Protein AF-R7ZIK7-F1 (afdb_monomer)

pLDDT: mean 73.53, std 13.96, range [34.69, 92.56]

Foldseek 3Di:
DDPDDPVNVLVVVVVVPDDPVVSVVSVVCVVCVVVLVVVLVVLVVVCVVVVVDDPVCVVCVPVVCVSSVVVSVVVVVVVVVVVVVVCVVVVVVPPDDDDDPDPPDDDVVVVVVVVVVVVVVVVVVVVVVD

Solvent-accessible surface area (backbone atoms only — not comparable to full-atom values): 7783 Å² total; per-residue (Å²): 143,79,91,69,55,70,70,56,52,53,54,50,50,56,72,67,73,53,63,67,69,57,53,52,53,49,53,48,48,65,64,46,50,62,54,52,54,48,51,52,50,50,53,52,50,54,39,45,75,69,64,62,59,61,69,67,32,70,75,36,53,69,61,45,46,49,70,52,48,55,58,51,51,52,51,53,52,50,54,51,48,52,50,49,53,54,37,51,73,73,41,68,80,52,98,60,89,80,80,76,87,75,78,82,74,82,52,76,64,59,57,53,52,52,52,52,53,52,52,54,52,51,52,52,52,53,66,72,75,107

Mean predicted aligned error: 13.09 Å

Nearest PDB structures (foldseek):
  6fnp-assembly2_H  TM=8.031E-01  e=1.354E-01  Lactobacillus delbrueckii

InterPro domains:
  IPR003339 ABC/ECF transporter, transmembrane component [PF02361] (2-91)
  IPR003339 ABC/ECF transporter, transmembrane component [cd16914] (1-125)
  IPR051611 Energy-coupling factor transporter component [PTHR34857] (1-123)

Secondary structure (DSSP, 8-state):
--SS-HHHHHHHHHHTT--HHHHHHHHHHHHHHHHHHHHHHHHHHHHHHTT-SSHHHHH-HHHHHHHHHHHHHHHHHHHHHHHHHHHHHTTTT-SS-PPPS------HHHHHHHHHHHHHHHHHHHHHH-

Structure (mmCIF, N/CA/C/O backbone):
data_AF-R7ZIK7-F1
#
_entry.id   AF-R7ZIK7-F1
#
loop_
_atom_site.group_PDB
_atom_site.id
_atom_site.type_symbol
_atom_site.label_atom_id
_atom_site.label_alt_id
_atom_site.label_comp_id
_atom_site.label_asym_id
_atom_site.label_entity_id
_atom_site.label_seq_id
_atom_site.pdbx_PDB_ins_code
_atom_site.Cartn_x
_atom_site.Cartn_y
_atom_site.Cartn_z
_atom_site.occupancy
_atom_site.B_iso_or_equiv
_atom_site.auth_seq_id
_atom_site.auth_comp_id
_atom_site.auth_asym_id
_atom_site.auth_atom_id
_atom_site.pdbx_PDB_model_num
ATOM 1 N N . MET A 1 1 ? 15.847 -0.074 3.886 1.00 34.69 1 MET A N 1
ATOM 2 C CA . MET A 1 1 ? 15.512 -1.360 3.231 1.00 34.69 1 MET A CA 1
ATOM 3 C C . MET A 1 1 ? 14.753 -1.053 1.952 1.00 34.69 1 MET A C 1
ATOM 5 O O . MET A 1 1 ? 13.532 -1.021 1.943 1.00 34.69 1 MET A O 1
ATOM 9 N N . SER A 1 2 ? 15.488 -0.640 0.923 1.00 44.94 2 SER A N 1
ATOM 10 C CA . SER A 1 2 ? 14.969 0.324 -0.057 1.00 44.94 2 SER A CA 1
ATOM 11 C C . SER A 1 2 ? 15.760 0.305 -1.369 1.00 44.94 2 SER A C 1
ATOM 13 O O . SER A 1 2 ? 15.976 1.344 -1.980 1.00 44.94 2 SER A O 1
ATOM 15 N N . THR A 1 3 ? 16.239 -0.858 -1.811 1.00 47.53 3 THR A N 1
ATOM 16 C CA . THR A 1 3 ? 17.018 -0.948 -3.060 1.00 47.53 3 THR A CA 1
ATOM 17 C C . THR A 1 3 ? 16.151 -1.155 -4.305 1.00 47.53 3 THR A C 1
ATOM 19 O O . THR A 1 3 ? 16.555 -0.763 -5.398 1.00 47.53 3 THR A O 1
ATOM 22 N N . THR A 1 4 ? 14.914 -1.638 -4.166 1.00 55.88 4 THR A N 1
ATOM 23 C CA . THR A 1 4 ? 13.980 -1.822 -5.290 1.00 55.88 4 THR A CA 1
ATOM 24 C C . THR A 1 4 ? 12.587 -1.321 -4.934 1.00 55.88 4 THR A C 1
ATOM 26 O O . THR A 1 4 ? 11.919 -1.877 -4.067 1.00 55.88 4 THR A O 1
ATOM 29 N N . SER A 1 5 ? 12.139 -0.255 -5.606 1.00 66.38 5 SER A N 1
ATOM 30 C CA . SER A 1 5 ? 10.755 0.206 -5.505 1.00 66.38 5 SER A CA 1
ATOM 31 C C . SER A 1 5 ? 9.809 -0.856 -6.066 1.00 66.38 5 SER A C 1
ATOM 33 O O . SER A 1 5 ? 10.133 -1.543 -7.035 1.00 66.38 5 SER A O 1
ATOM 35 N N . ILE A 1 6 ? 8.618 -0.969 -5.479 1.00 63.91 6 ILE A N 1
ATOM 36 C CA . ILE A 1 6 ? 7.585 -1.929 -5.899 1.00 63.91 6 ILE A CA 1
ATOM 37 C C . ILE A 1 6 ? 7.263 -1.752 -7.395 1.00 63.91 6 ILE A C 1
ATOM 39 O O . ILE A 1 6 ? 7.120 -2.725 -8.129 1.00 63.91 6 ILE A O 1
ATOM 43 N N . SER A 1 7 ? 7.301 -0.513 -7.889 1.00 61.47 7 SER A N 1
ATOM 44 C CA . SER A 1 7 ? 7.166 -0.189 -9.312 1.00 61.47 7 SER A CA 1
ATOM 45 C C . SER A 1 7 ? 8.281 -0.777 -10.192 1.00 61.47 7 SER A C 1
ATOM 47 O O . SER A 1 7 ? 7.994 -1.209 -11.302 1.00 61.47 7 SER A O 1
ATOM 49 N N . LYS A 1 8 ? 9.538 -0.835 -9.717 1.00 64.25 8 LYS A N 1
ATOM 50 C CA . LYS A 1 8 ? 10.654 -1.476 -10.445 1.00 64.25 8 LYS A CA 1
ATOM 51 C C . LYS A 1 8 ? 10.520 -3.001 -10.471 1.00 64.25 8 LYS A C 1
ATOM 53 O O . LYS A 1 8 ? 10.840 -3.601 -11.490 1.00 64.25 8 LYS A O 1
ATOM 58 N N . LEU A 1 9 ? 10.018 -3.615 -9.394 1.00 66.38 9 LEU A N 1
ATOM 59 C CA . LEU A 1 9 ? 9.720 -5.054 -9.345 1.00 66.38 9 LEU A CA 1
ATOM 60 C C . LEU A 1 9 ? 8.644 -5.424 -10.377 1.00 66.38 9 LEU A C 1
ATOM 62 O O . LEU A 1 9 ? 8.852 -6.324 -11.185 1.00 66.38 9 LEU A O 1
ATOM 66 N N . ILE A 1 10 ? 7.526 -4.691 -10.391 1.00 65.19 10 ILE A N 1
ATOM 67 C CA . ILE A 1 10 ? 6.426 -4.907 -11.345 1.00 65.19 10 ILE A CA 1
ATOM 68 C C . ILE A 1 10 ? 6.931 -4.761 -12.787 1.00 65.19 10 ILE A C 1
ATOM 70 O O . ILE A 1 10 ? 6.626 -5.592 -13.639 1.00 65.19 10 ILE A O 1
ATOM 74 N N . ALA A 1 11 ? 7.758 -3.748 -13.047 1.00 62.72 11 ALA A N 1
ATOM 75 C CA . ALA A 1 11 ? 8.303 -3.489 -14.374 1.00 62.72 11 ALA A CA 1
ATOM 76 C C . ALA A 1 11 ? 9.367 -4.528 -14.809 1.00 62.72 11 ALA A C 1
ATOM 78 O O . ALA A 1 11 ? 9.522 -4.803 -15.999 1.00 62.72 11 ALA A O 1
ATOM 79 N N . ALA A 1 12 ? 10.073 -5.158 -13.863 1.00 63.31 12 ALA A N 1
ATOM 80 C CA . ALA A 1 12 ? 10.957 -6.295 -14.134 1.00 63.31 12 ALA A CA 1
ATOM 81 C C . ALA A 1 12 ? 10.167 -7.586 -14.423 1.00 63.31 12 ALA A C 1
ATOM 83 O O . ALA A 1 12 ? 10.490 -8.301 -15.372 1.00 63.31 12 ALA A O 1
ATOM 84 N N . MET A 1 13 ? 9.095 -7.850 -13.665 1.00 61.28 13 MET A N 1
ATOM 85 C CA . MET A 1 13 ? 8.175 -8.970 -13.924 1.00 61.28 13 MET A CA 1
ATOM 86 C C . MET A 1 13 ? 7.498 -8.849 -15.295 1.00 61.28 13 MET A C 1
ATOM 88 O O . MET A 1 13 ? 7.247 -9.852 -15.9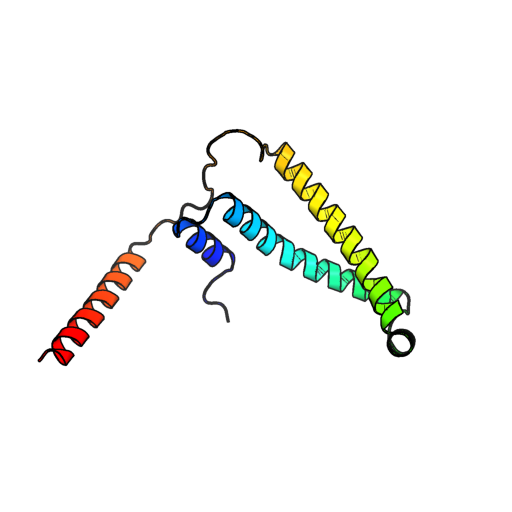59 1.00 61.28 13 MET A O 1
ATOM 92 N N . GLU A 1 14 ? 7.269 -7.621 -15.758 1.00 60.62 14 GLU A N 1
ATOM 93 C CA . GLU A 1 14 ? 6.737 -7.341 -17.089 1.00 60.62 14 GLU A CA 1
ATOM 94 C C . GLU A 1 14 ? 7.702 -7.699 -18.231 1.00 60.62 14 GLU A C 1
ATOM 96 O O . GLU A 1 14 ? 7.265 -8.170 -19.281 1.00 60.62 14 GLU A O 1
ATOM 101 N N . LYS A 1 15 ? 9.019 -7.560 -18.020 1.00 56.94 15 LYS A N 1
ATOM 102 C CA . LYS A 1 15 ? 10.043 -8.030 -18.976 1.00 56.94 15 LYS A CA 1
ATOM 103 C C . LYS A 1 15 ? 10.183 -9.555 -19.010 1.00 56.94 15 LYS A C 1
ATOM 105 O O . LYS A 1 15 ? 10.640 -10.095 -20.014 1.00 56.94 15 LYS A O 1
ATOM 110 N N . LEU A 1 16 ? 9.768 -10.245 -17.949 1.00 60.03 16 LEU A N 1
ATOM 111 C CA . LEU A 1 16 ? 9.904 -11.695 -17.768 1.00 60.03 16 LEU A CA 1
ATOM 112 C C . LEU A 1 16 ? 8.838 -12.531 -18.511 1.00 60.03 16 LEU A C 1
ATOM 114 O O . LEU A 1 16 ? 8.680 -13.710 -18.220 1.00 60.03 16 LEU A O 1
ATOM 118 N N . HIS A 1 17 ? 8.125 -11.957 -19.490 1.00 56.72 17 HIS A N 1
ATOM 119 C CA . HIS A 1 17 ? 7.099 -12.652 -20.290 1.00 56.72 17 HIS A CA 1
ATOM 120 C C . HIS A 1 17 ? 5.936 -13.258 -19.472 1.00 56.72 17 HIS A C 1
ATOM 122 O O . HIS A 1 17 ? 5.268 -14.190 -19.919 1.00 56.72 17 HIS A O 1
ATOM 128 N N . PHE A 1 18 ? 5.621 -12.701 -18.298 1.00 56.72 18 PHE A N 1
ATOM 129 C CA . PHE A 1 18 ? 4.378 -13.041 -17.600 1.00 56.72 18 PHE A CA 1
ATOM 130 C C . PHE A 1 18 ? 3.145 -12.571 -18.402 1.00 56.72 18 PHE A C 1
ATOM 132 O O . PHE A 1 18 ? 3.209 -11.556 -19.106 1.00 56.72 18 PHE A O 1
ATOM 139 N N . PRO A 1 19 ? 1.996 -13.274 -18.316 1.00 62.94 19 PRO A N 1
ATOM 140 C CA . PRO A 1 19 ? 0.787 -12.878 -19.026 1.00 62.94 19 PRO A CA 1
ATOM 141 C C . PRO A 1 19 ? 0.357 -11.475 -18.585 1.00 62.94 19 PRO A C 1
ATOM 143 O O . PRO A 1 19 ? 0.167 -11.199 -17.399 1.00 62.94 19 PRO A O 1
ATOM 146 N N . LYS A 1 20 ? 0.182 -10.583 -19.565 1.00 61.44 20 LYS A N 1
ATOM 147 C CA . LYS A 1 20 ? -0.041 -9.137 -19.372 1.00 61.44 20 LYS A CA 1
ATOM 148 C C . LYS A 1 20 ? -1.189 -8.807 -18.406 1.00 61.44 20 LYS A C 1
ATOM 150 O O . LYS A 1 20 ? -1.113 -7.819 -17.684 1.00 61.44 20 LYS A O 1
ATOM 155 N N . GLY A 1 21 ? -2.225 -9.649 -18.348 1.00 65.19 21 GLY A N 1
ATOM 156 C CA . GLY A 1 21 ? -3.347 -9.487 -17.416 1.00 65.19 21 GLY A CA 1
ATOM 157 C C . GLY A 1 21 ? -2.944 -9.582 -15.939 1.00 65.19 21 GLY A C 1
ATOM 158 O O . GLY A 1 21 ? -3.423 -8.793 -15.125 1.00 65.19 21 GLY A O 1
ATOM 159 N N . LEU A 1 22 ? -2.011 -10.478 -15.595 1.00 67.12 22 LEU A N 1
ATOM 160 C CA . LEU A 1 22 ? -1.524 -10.617 -14.219 1.00 67.12 22 LEU A CA 1
ATOM 161 C C . LEU A 1 22 ? -0.695 -9.407 -13.791 1.00 67.12 22 LEU A C 1
ATOM 163 O O . LEU A 1 22 ? -0.854 -8.933 -12.673 1.00 67.12 22 LEU A O 1
ATOM 167 N N . ILE A 1 23 ? 0.140 -8.870 -14.681 1.00 67.50 23 ILE A N 1
ATOM 168 C CA . ILE A 1 23 ? 0.995 -7.711 -14.384 1.00 67.50 23 ILE A CA 1
ATOM 169 C C . ILE A 1 23 ? 0.149 -6.468 -14.087 1.00 67.50 23 ILE A C 1
ATOM 171 O O . ILE A 1 23 ? 0.421 -5.758 -13.119 1.00 67.50 23 ILE A O 1
ATOM 175 N N . ILE A 1 24 ? -0.912 -6.231 -14.867 1.00 71.56 24 ILE A N 1
ATOM 176 C CA . ILE A 1 24 ? -1.836 -5.108 -14.645 1.00 71.56 24 ILE A CA 1
ATOM 177 C C . ILE A 1 24 ? -2.550 -5.270 -13.300 1.00 71.56 24 ILE A C 1
ATOM 179 O O . ILE A 1 24 ? -2.559 -4.339 -12.495 1.00 71.56 24 ILE A O 1
ATOM 183 N N . SER A 1 25 ? -3.095 -6.459 -13.028 1.00 75.75 25 SER A N 1
ATOM 184 C CA . SER A 1 25 ? -3.778 -6.740 -11.761 1.00 75.75 25 SER A CA 1
ATOM 185 C C . SER A 1 25 ? -2.842 -6.586 -10.562 1.00 75.75 25 SER A C 1
ATOM 187 O O . SER A 1 25 ? -3.234 -6.037 -9.536 1.00 75.75 25 SER A O 1
ATOM 189 N N . LEU A 1 26 ? -1.592 -7.031 -10.696 1.00 75.75 26 LEU A N 1
ATOM 190 C CA . LEU A 1 26 ? -0.574 -6.936 -9.658 1.00 75.75 26 LEU A CA 1
ATOM 191 C C . LEU A 1 26 ? -0.128 -5.480 -9.433 1.00 75.75 26 LEU A C 1
ATOM 193 O O . LEU A 1 26 ? 0.011 -5.047 -8.292 1.00 75.75 26 LEU A O 1
ATOM 197 N N . SER A 1 27 ? 0.034 -4.699 -10.505 1.00 75.12 27 SER A N 1
ATOM 198 C CA . SER A 1 27 ? 0.359 -3.267 -10.443 1.00 75.12 27 SER A CA 1
ATOM 199 C C . SER A 1 27 ? -0.707 -2.466 -9.700 1.00 75.12 27 SER A C 1
ATOM 201 O O . SER A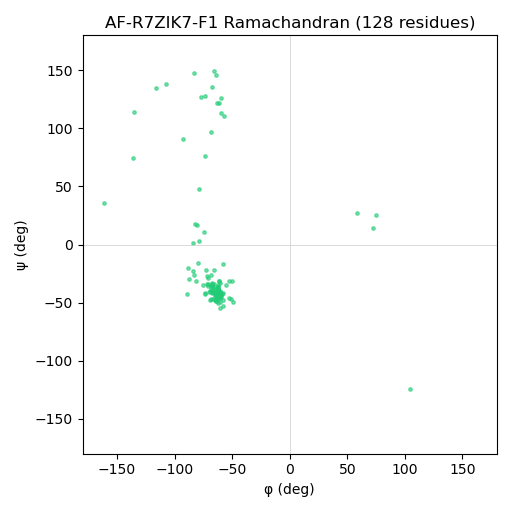 1 27 ? -0.411 -1.672 -8.804 1.00 75.12 27 SER A O 1
ATOM 203 N N . VAL A 1 28 ? -1.963 -2.736 -10.042 1.00 74.69 28 VAL A N 1
ATOM 204 C CA . VAL A 1 28 ? -3.138 -2.192 -9.373 1.00 74.69 28 VAL A CA 1
ATOM 205 C C . VAL A 1 28 ? -3.142 -2.629 -7.905 1.00 74.69 28 VAL A C 1
ATOM 207 O O . VAL A 1 28 ? -3.111 -1.768 -7.032 1.00 74.69 28 VAL A O 1
ATOM 210 N N . MET A 1 29 ? -3.063 -3.930 -7.610 1.00 82.00 29 MET A N 1
ATOM 211 C CA . MET A 1 29 ? -2.999 -4.460 -6.238 1.00 82.00 29 MET A CA 1
ATOM 212 C C . MET A 1 29 ? -1.941 -3.757 -5.388 1.00 82.00 29 MET A C 1
ATOM 214 O O . MET A 1 29 ? -2.258 -3.271 -4.310 1.00 82.00 29 MET A O 1
ATOM 218 N N . PHE A 1 30 ? -0.712 -3.613 -5.879 1.00 76.81 30 PHE A N 1
ATOM 219 C CA . PHE A 1 30 ? 0.356 -2.956 -5.126 1.00 76.81 30 PHE A CA 1
ATOM 220 C C . PHE A 1 30 ? 0.155 -1.453 -4.924 1.00 76.81 30 PHE A C 1
ATOM 222 O O . PHE A 1 30 ? 0.671 -0.904 -3.952 1.00 76.81 30 PHE A O 1
ATOM 229 N N . ARG A 1 31 ? -0.587 -0.777 -5.806 1.00 76.56 31 ARG A N 1
ATOM 230 C CA . ARG A 1 31 ? -0.956 0.633 -5.631 1.00 76.56 31 ARG A CA 1
ATOM 231 C C . ARG A 1 31 ? -2.159 0.812 -4.701 1.00 76.56 31 ARG A C 1
ATOM 233 O O . ARG A 1 31 ? -2.217 1.821 -4.009 1.00 76.56 31 ARG A O 1
ATOM 240 N N . PHE A 1 32 ? -3.085 -0.146 -4.666 1.00 77.25 32 PHE A N 1
ATOM 241 C CA . PHE A 1 32 ? -4.283 -0.113 -3.815 1.00 77.25 32 PHE A CA 1
ATOM 242 C C . PHE A 1 32 ? -4.053 -0.685 -2.413 1.00 77.25 32 PHE A C 1
ATOM 244 O O . PHE A 1 32 ? -4.667 -0.220 -1.459 1.00 77.25 32 PHE A O 1
ATOM 251 N N . PHE A 1 33 ? -3.140 -1.643 -2.256 1.00 82.56 33 PHE A N 1
ATOM 252 C CA . PHE A 1 33 ? -2.743 -2.205 -0.965 1.00 82.56 33 PHE A CA 1
ATOM 253 C C .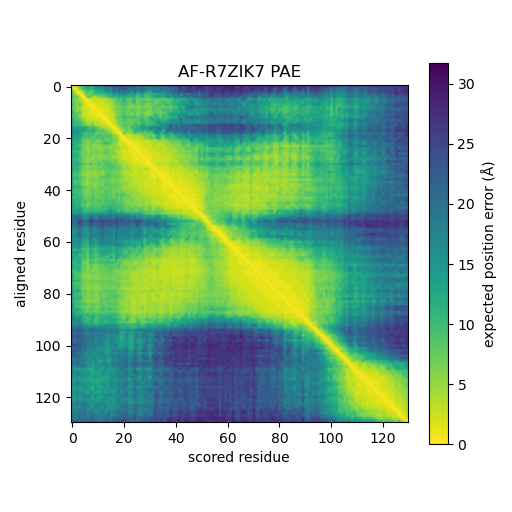 PHE A 1 33 ? -2.321 -1.149 0.072 1.00 82.56 33 PHE A C 1
ATOM 255 O O . PHE A 1 33 ? -2.807 -1.226 1.201 1.00 82.56 33 PHE A O 1
ATOM 262 N N . PRO A 1 34 ? -1.485 -0.136 -0.256 1.00 82.19 34 PRO A N 1
ATOM 263 C CA . PRO A 1 34 ? -1.184 0.925 0.699 1.00 82.19 34 PRO A CA 1
ATOM 264 C C . PRO A 1 34 ? -2.438 1.721 1.071 1.00 82.19 34 PRO A C 1
ATOM 266 O O . PRO A 1 34 ? -2.605 2.075 2.226 1.00 82.19 34 PRO A O 1
ATOM 269 N N . THR A 1 35 ? -3.366 1.961 0.146 1.00 85.56 35 THR A N 1
ATOM 270 C CA . THR A 1 35 ? -4.632 2.640 0.466 1.00 85.56 35 THR A CA 1
ATOM 271 C C . THR A 1 35 ? -5.521 1.796 1.387 1.00 85.56 35 THR A C 1
ATOM 273 O O . THR A 1 35 ? -6.082 2.327 2.341 1.00 85.56 35 THR A O 1
ATOM 276 N N . LEU A 1 36 ? -5.594 0.480 1.164 1.00 84.06 36 LEU A N 1
ATOM 277 C CA . LEU A 1 36 ? -6.334 -0.461 2.014 1.00 84.06 36 LEU A CA 1
ATOM 278 C C . LEU A 1 36 ? -5.788 -0.525 3.446 1.00 84.06 36 LEU A C 1
ATOM 280 O O . LEU A 1 36 ? -6.562 -0.646 4.395 1.00 84.06 36 LEU A O 1
ATOM 284 N N . SER A 1 37 ? -4.468 -0.432 3.630 1.00 85.12 37 SER A N 1
ATOM 285 C CA . SER A 1 37 ? -3.887 -0.404 4.975 1.00 85.12 37 SER A CA 1
ATOM 286 C C . SER A 1 37 ? -4.234 0.889 5.722 1.00 85.12 37 SER A C 1
ATOM 288 O O . SER A 1 37 ? -4.505 0.838 6.924 1.00 85.12 37 SER A O 1
ATOM 290 N N . TYR A 1 38 ? -4.314 2.026 5.023 1.00 87.44 38 TYR A N 1
ATOM 291 C CA . TYR A 1 38 ? -4.814 3.274 5.604 1.00 87.44 38 TYR A CA 1
ATOM 292 C C . TYR A 1 38 ? -6.303 3.186 5.962 1.00 87.44 38 TYR A C 1
ATOM 294 O O . TYR A 1 38 ? -6.661 3.521 7.087 1.00 87.44 38 TYR A O 1
ATOM 302 N N . GLU A 1 39 ? -7.155 2.670 5.071 1.00 85.19 39 GLU A N 1
ATOM 303 C CA . GLU A 1 39 ? -8.578 2.375 5.347 1.00 85.19 39 GLU A CA 1
ATOM 304 C C . GLU A 1 39 ? -8.744 1.536 6.621 1.00 85.19 39 GLU A C 1
ATOM 306 O O . GLU A 1 39 ? -9.512 1.884 7.519 1.00 85.19 39 GLU A O 1
ATOM 311 N N . TYR A 1 40 ? -7.950 0.474 6.760 1.00 86.12 40 TYR A N 1
ATOM 312 C CA . TYR A 1 40 ? -7.958 -0.371 7.950 1.00 86.12 40 TYR A CA 1
ATOM 313 C C . TYR A 1 40 ? -7.600 0.397 9.233 1.00 86.12 40 TYR A C 1
ATOM 315 O O . TYR A 1 40 ? -8.217 0.186 10.282 1.00 86.12 40 TYR A O 1
ATOM 323 N N . LEU A 1 41 ? -6.619 1.302 9.171 1.00 87.62 41 LEU A N 1
ATOM 324 C CA . LEU A 1 41 ? -6.260 2.163 10.300 1.00 87.62 41 LEU A CA 1
ATOM 325 C C . LEU A 1 41 ? -7.372 3.165 10.627 1.00 87.62 41 LEU A C 1
ATOM 327 O O . LEU A 1 41 ? -7.681 3.348 11.804 1.00 87.62 41 LEU A O 1
ATOM 331 N N . TYR A 1 42 ? -8.013 3.762 9.622 1.00 87.00 42 TYR A N 1
ATOM 332 C CA . TYR A 1 42 ? -9.134 4.682 9.825 1.00 87.00 42 TYR A CA 1
ATOM 333 C C . TYR A 1 42 ? -10.342 3.988 10.451 1.00 87.00 42 TYR A C 1
ATOM 335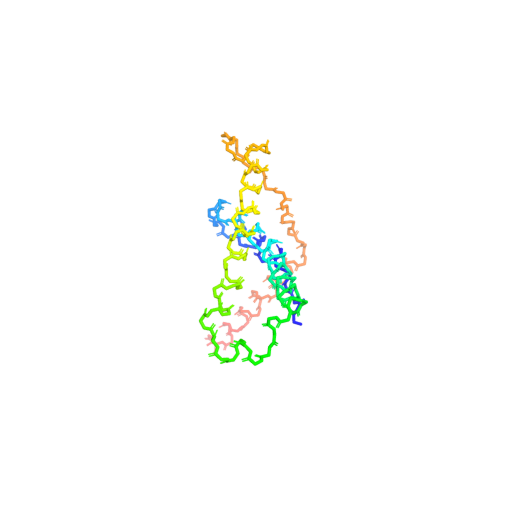 O O . TYR A 1 42 ? -10.920 4.516 11.400 1.00 87.00 42 TYR A O 1
ATOM 343 N N . ILE A 1 43 ? -10.682 2.778 10.001 1.00 86.19 43 ILE A N 1
ATOM 344 C CA . ILE A 1 43 ? -11.755 1.971 10.600 1.00 86.19 43 ILE A CA 1
ATOM 345 C C . ILE A 1 43 ? -11.425 1.656 12.065 1.00 86.19 43 ILE A C 1
ATOM 347 O O . ILE A 1 43 ? -12.284 1.783 12.939 1.00 86.19 43 ILE A O 1
ATOM 351 N N . GLN A 1 44 ? -10.172 1.306 12.371 1.00 82.31 44 GLN A N 1
ATOM 352 C CA . GLN A 1 44 ? -9.745 1.089 13.755 1.00 82.31 44 GLN A CA 1
ATOM 353 C C . GLN A 1 44 ? -9.847 2.348 14.618 1.00 82.31 44 GLN A C 1
ATOM 355 O O . GLN A 1 44 ? -10.350 2.274 15.739 1.00 82.31 44 GLN A O 1
ATOM 360 N N . GLN A 1 45 ? -9.423 3.500 14.102 1.00 84.69 45 GLN A N 1
ATOM 361 C CA . GLN A 1 45 ? -9.552 4.776 14.805 1.00 84.69 45 GLN A CA 1
ATOM 362 C C . GLN A 1 45 ? -11.026 5.151 15.017 1.00 84.69 45 GLN A C 1
ATOM 364 O O . GLN A 1 45 ? -11.402 5.545 16.116 1.00 84.69 45 GLN A O 1
ATOM 369 N N . ALA A 1 46 ? -11.890 4.955 14.019 1.00 85.62 46 ALA A N 1
ATOM 370 C CA . ALA A 1 46 ? -13.326 5.204 14.134 1.00 85.62 46 ALA A CA 1
ATOM 371 C C . ALA A 1 46 ? -13.996 4.304 15.190 1.00 85.62 46 ALA A C 1
ATOM 373 O O . ALA A 1 46 ? -14.862 4.760 15.940 1.00 85.62 46 ALA A O 1
ATOM 374 N N . MET A 1 47 ? -13.577 3.039 15.300 1.00 80.31 47 MET A N 1
ATOM 375 C CA . MET A 1 47 ? -14.023 2.154 16.381 1.00 80.31 47 MET A CA 1
ATOM 376 C C . MET A 1 47 ? -13.516 2.616 17.754 1.00 80.31 47 MET A C 1
ATOM 378 O O . MET A 1 47 ? -14.267 2.546 18.727 1.00 80.31 47 MET A O 1
ATOM 382 N N . ALA A 1 48 ? -12.290 3.143 17.833 1.00 80.62 48 ALA A N 1
ATOM 383 C CA . ALA A 1 48 ? -11.761 3.745 19.057 1.00 80.62 48 ALA A CA 1
ATOM 384 C C . ALA A 1 48 ? -12.576 4.973 19.497 1.00 80.62 48 ALA A C 1
ATOM 386 O O . ALA A 1 48 ? -12.943 5.073 20.666 1.00 80.62 48 ALA A O 1
ATOM 387 N N . PHE A 1 49 ? -12.964 5.850 18.562 1.00 80.75 49 PHE A N 1
ATOM 388 C CA . PHE A 1 49 ? -13.855 6.988 18.840 1.00 80.75 49 PHE A CA 1
ATOM 389 C C . PHE A 1 49 ? -15.239 6.565 19.348 1.00 80.75 49 PHE A C 1
ATOM 391 O O . PHE A 1 49 ? -15.843 7.268 20.153 1.00 80.75 49 PHE A O 1
ATOM 398 N N . ARG A 1 50 ? -15.739 5.402 18.917 1.00 76.38 50 ARG A N 1
ATOM 399 C CA . ARG A 1 50 ? -17.006 4.822 19.393 1.00 76.38 50 ARG A CA 1
ATOM 400 C C . ARG A 1 50 ? -16.897 4.136 20.763 1.00 76.38 50 ARG A C 1
ATOM 402 O O . ARG A 1 50 ? -17.874 3.547 21.215 1.00 76.38 50 ARG A O 1
ATOM 409 N N . GLY A 1 51 ? -15.733 4.179 21.417 1.00 69.62 51 GLY A N 1
ATOM 410 C CA . GLY A 1 51 ? -15.513 3.547 22.722 1.00 69.62 51 GLY A CA 1
ATOM 411 C C . GLY A 1 51 ? -15.431 2.017 22.668 1.00 69.62 51 GLY A C 1
ATOM 412 O O . GLY A 1 51 ? -15.498 1.360 23.704 1.00 69.62 51 GLY A O 1
ATOM 413 N N . LEU A 1 52 ? -15.265 1.427 21.477 1.00 66.44 52 LEU A N 1
ATOM 414 C CA . LEU A 1 52 ? -15.153 -0.028 21.270 1.00 66.44 52 LEU A CA 1
ATOM 415 C C . LEU A 1 52 ? -13.725 -0.558 21.517 1.00 66.44 52 LEU A C 1
ATOM 417 O O . LEU A 1 52 ? -13.376 -1.656 21.086 1.00 66.44 52 LEU A O 1
ATOM 421 N N . THR A 1 53 ? -12.881 0.211 22.203 1.00 63.00 53 THR A N 1
ATOM 422 C CA . THR A 1 53 ? -11.484 -0.131 22.499 1.00 63.00 53 THR A CA 1
ATOM 423 C C . THR A 1 53 ? -11.277 -0.492 23.965 1.00 63.00 53 THR A C 1
ATOM 425 O O . THR A 1 53 ? -11.779 0.186 24.857 1.00 63.00 53 THR A O 1
ATOM 428 N N . GLY A 1 54 ? -10.484 -1.540 24.217 1.00 68.69 54 GLY A N 1
ATOM 429 C CA . GLY A 1 54 ? -10.085 -1.969 25.560 1.00 68.69 54 GLY A CA 1
ATOM 430 C C . GLY A 1 54 ? -10.827 -3.217 26.045 1.00 68.69 54 GLY A C 1
ATOM 431 O O . GLY A 1 54 ? -10.794 -4.260 25.392 1.00 68.69 54 GLY A O 1
ATOM 432 N N . PHE A 1 55 ? -11.478 -3.117 27.208 1.00 58.66 55 PHE A N 1
ATOM 433 C CA . PHE A 1 55 ? -12.053 -4.249 27.952 1.00 58.66 55 PHE A CA 1
ATOM 434 C C . PHE A 1 55 ? -13.165 -5.004 27.197 1.00 58.66 55 PHE A C 1
ATOM 436 O O . PHE A 1 55 ? -13.239 -6.223 27.300 1.00 58.66 55 PHE A O 1
ATOM 443 N N . SER A 1 56 ? -13.995 -4.323 26.396 1.00 62.88 56 SER A N 1
ATOM 444 C CA . SER A 1 56 ? -15.083 -4.956 25.621 1.00 62.88 56 SER A CA 1
ATOM 445 C C . SER A 1 56 ? -14.574 -5.815 24.455 1.00 62.88 56 SER A C 1
ATOM 447 O O . SER A 1 56 ? -15.149 -6.862 24.157 1.00 62.88 56 SER A O 1
ATOM 449 N N . MET A 1 57 ? -13.461 -5.411 23.836 1.00 64.56 57 MET A N 1
ATOM 450 C CA . MET A 1 57 ? -12.780 -6.160 22.776 1.00 64.56 57 MET A CA 1
ATOM 451 C C . MET A 1 57 ? -12.063 -7.403 23.325 1.00 64.56 57 MET A C 1
ATOM 453 O O . MET A 1 57 ? -12.025 -8.434 22.657 1.00 64.56 57 MET A O 1
ATOM 457 N N . LEU A 1 58 ? -11.541 -7.314 24.552 1.00 65.12 58 LEU A N 1
ATOM 458 C CA . LEU A 1 58 ? -10.922 -8.427 25.281 1.00 65.12 58 LEU A CA 1
ATOM 459 C C . LEU A 1 58 ? -11.957 -9.421 25.834 1.00 65.12 58 LEU A C 1
ATOM 461 O O . LEU A 1 58 ? -11.701 -10.621 25.821 1.00 65.12 58 LEU A O 1
ATOM 465 N N . LEU A 1 59 ? -13.132 -8.942 26.266 1.00 72.56 59 LEU A N 1
ATOM 466 C CA . LEU A 1 59 ? -14.232 -9.798 26.733 1.00 72.56 59 LEU A CA 1
ATOM 467 C C . LEU A 1 59 ? -14.854 -10.629 25.601 1.00 72.56 59 LEU A C 1
ATOM 469 O O . LEU A 1 59 ? -15.222 -11.782 25.816 1.00 72.56 59 LEU A O 1
ATOM 473 N N . HIS A 1 60 ? -14.983 -10.055 24.399 1.00 74.62 60 HIS A N 1
ATOM 474 C CA . HIS A 1 60 ? -15.622 -10.711 23.254 1.00 74.62 60 HIS A CA 1
ATOM 475 C C . HIS A 1 60 ? -14.828 -10.514 21.948 1.00 74.62 60 HIS A C 1
ATOM 477 O O . HIS A 1 60 ? -15.271 -9.781 21.054 1.00 74.62 60 HIS A O 1
ATOM 483 N N . PRO A 1 61 ? -13.687 -11.211 21.784 1.00 74.81 61 PRO A N 1
ATOM 484 C CA . PRO A 1 61 ? -12.808 -11.051 20.621 1.00 74.81 61 PRO A CA 1
ATOM 485 C C . PRO A 1 61 ? -13.496 -11.392 19.291 1.00 74.81 61 PRO A C 1
ATOM 487 O O . PRO A 1 61 ? -13.245 -10.736 18.282 1.00 74.81 61 PRO A O 1
ATOM 490 N N . PHE A 1 62 ? -14.422 -12.358 19.290 1.00 81.38 62 PHE A N 1
ATOM 491 C CA . PHE A 1 62 ? -15.204 -12.718 18.102 1.00 81.38 62 PHE A CA 1
ATOM 492 C C . PHE A 1 62 ? -16.093 -11.571 17.609 1.00 81.38 62 PHE A C 1
ATOM 494 O O . PHE A 1 62 ? -16.074 -11.240 16.426 1.00 81.38 62 PHE A O 1
ATOM 501 N N . LYS A 1 63 ? -16.810 -10.906 18.522 1.00 76.38 63 LYS A N 1
ATOM 502 C CA . LYS A 1 63 ? -17.688 -9.777 18.182 1.00 76.38 63 LYS A CA 1
ATOM 503 C C . LYS A 1 63 ? -16.874 -8.582 17.681 1.00 76.38 63 LYS A C 1
ATOM 505 O O . LYS A 1 63 ? -17.262 -7.908 16.735 1.00 76.38 63 LYS A O 1
ATOM 510 N N . ALA A 1 64 ? -15.703 -8.350 18.273 1.00 77.94 64 ALA A N 1
ATOM 511 C CA . ALA A 1 64 ? -14.797 -7.293 17.837 1.00 77.94 64 ALA A CA 1
ATOM 512 C C . ALA A 1 64 ? -14.186 -7.547 16.446 1.00 77.94 64 ALA A C 1
ATOM 514 O O . ALA A 1 64 ? -13.977 -6.595 15.692 1.00 77.94 64 ALA A O 1
ATOM 515 N N . MET A 1 65 ? -13.918 -8.809 16.085 1.00 81.00 65 MET A N 1
ATOM 516 C CA . MET A 1 65 ? -13.523 -9.159 14.718 1.00 81.00 65 MET A CA 1
ATOM 517 C C . MET A 1 65 ? -14.648 -8.892 13.726 1.00 81.00 65 MET A C 1
ATOM 519 O O . MET A 1 65 ? -14.399 -8.278 12.694 1.00 81.00 65 MET A O 1
ATOM 523 N N . GLU A 1 66 ? -15.877 -9.281 14.051 1.00 84.44 66 GLU A N 1
ATOM 524 C CA . GLU A 1 66 ? -17.041 -9.055 13.194 1.00 84.44 66 GLU A CA 1
ATOM 525 C C . GLU A 1 66 ? -17.248 -7.556 12.901 1.00 84.44 66 GLU A C 1
ATOM 527 O O . GLU A 1 66 ? -17.320 -7.153 11.738 1.00 84.44 66 GLU A O 1
ATOM 532 N N . TYR A 1 67 ? -17.198 -6.702 13.931 1.00 81.19 67 TYR A N 1
ATOM 533 C CA . TYR A 1 67 ? -17.326 -5.246 13.769 1.00 81.19 67 TYR A CA 1
ATOM 534 C C . TYR A 1 67 ? -16.183 -4.587 12.989 1.00 81.19 67 TYR A C 1
ATOM 536 O O . TYR A 1 67 ? -16.375 -3.497 12.456 1.00 81.19 67 TYR A O 1
ATOM 544 N N . ARG A 1 68 ? -15.007 -5.215 12.907 1.00 83.50 68 ARG A N 1
ATOM 545 C CA . ARG A 1 68 ? -13.873 -4.712 12.118 1.00 83.50 68 ARG A CA 1
ATOM 546 C C . ARG A 1 68 ? -13.906 -5.222 10.683 1.00 83.50 68 ARG A C 1
ATOM 548 O O . ARG A 1 68 ? -13.629 -4.465 9.756 1.00 83.50 68 ARG A O 1
ATOM 555 N N . LEU A 1 69 ? -14.213 -6.504 10.509 1.00 87.50 69 LEU A N 1
ATOM 556 C CA . LEU A 1 69 ? -14.177 -7.186 9.222 1.00 87.50 69 LEU A CA 1
ATOM 557 C C . LEU A 1 69 ? -15.349 -6.771 8.338 1.00 87.50 69 LEU A C 1
ATOM 559 O O . LEU A 1 69 ? -15.122 -6.501 7.165 1.00 87.50 69 LEU A O 1
ATOM 563 N N . ILE A 1 70 ? -16.568 -6.657 8.879 1.00 90.25 70 ILE A N 1
ATOM 564 C CA . ILE A 1 70 ? -17.743 -6.292 8.072 1.00 90.25 70 ILE A CA 1
ATOM 565 C C . ILE A 1 70 ? -17.545 -4.933 7.372 1.00 90.25 70 ILE A C 1
ATOM 567 O O . ILE A 1 70 ? -17.653 -4.898 6.145 1.00 90.25 70 ILE A O 1
ATOM 571 N N . PRO A 1 71 ? -17.192 -3.827 8.065 1.00 89.00 71 PRO A N 1
ATOM 572 C CA . PRO A 1 71 ? -16.966 -2.542 7.400 1.00 89.00 71 PRO A CA 1
ATOM 573 C C . PRO A 1 71 ? -15.802 -2.588 6.411 1.00 89.00 71 PRO A C 1
ATOM 575 O O . PRO A 1 71 ? -15.907 -2.029 5.325 1.00 89.00 71 PRO A O 1
ATOM 578 N N . LEU A 1 72 ? -14.722 -3.299 6.753 1.00 89.62 72 LEU A N 1
ATOM 579 C CA . LEU A 1 72 ? -13.554 -3.427 5.882 1.00 89.62 72 LEU A CA 1
ATOM 580 C C . LEU A 1 72 ? -13.903 -4.139 4.569 1.00 89.62 72 LEU A C 1
ATOM 582 O O . LEU A 1 72 ? -13.481 -3.702 3.501 1.00 89.62 72 LEU A O 1
ATOM 586 N N . ILE A 1 73 ? -14.689 -5.217 4.639 1.00 91.94 73 ILE A N 1
ATOM 587 C CA . ILE A 1 73 ? -15.142 -5.968 3.464 1.00 91.94 73 ILE A CA 1
ATOM 588 C C . ILE A 1 73 ? -16.051 -5.093 2.595 1.00 91.94 73 ILE A C 1
ATOM 590 O O . ILE A 1 73 ? -15.881 -5.066 1.376 1.00 91.94 73 ILE A O 1
ATOM 594 N N . VAL A 1 74 ? -16.978 -4.343 3.203 1.00 92.56 74 VAL A N 1
ATOM 595 C CA . VAL A 1 74 ? -17.876 -3.432 2.472 1.00 92.56 74 VAL A CA 1
ATOM 596 C C . VAL A 1 74 ? -17.089 -2.323 1.765 1.00 92.56 74 VAL A C 1
ATOM 598 O O . VAL A 1 74 ? -17.303 -2.099 0.569 1.00 92.56 74 VAL A O 1
ATOM 601 N N . SER A 1 75 ? -16.137 -1.680 2.450 1.00 89.75 75 SER A N 1
ATOM 602 C CA . SER A 1 75 ? -15.259 -0.671 1.843 1.00 89.75 75 SER A CA 1
ATOM 603 C C . SER A 1 75 ? -14.436 -1.262 0.698 1.00 89.75 75 SER A C 1
ATOM 605 O O . SER A 1 75 ? -14.440 -0.729 -0.411 1.00 89.75 75 SER A O 1
ATOM 607 N N . ALA A 1 76 ? -13.778 -2.403 0.926 1.00 88.81 76 ALA A N 1
ATOM 608 C CA . ALA A 1 76 ? -12.945 -3.057 -0.081 1.00 88.81 76 ALA A CA 1
ATOM 609 C C . ALA A 1 76 ? -13.750 -3.462 -1.327 1.00 88.81 76 ALA A C 1
ATOM 611 O O . ALA A 1 76 ? -13.291 -3.260 -2.453 1.00 88.81 76 ALA A O 1
ATOM 612 N N . SER A 1 77 ? -14.967 -3.982 -1.139 1.00 92.25 77 SER A N 1
ATOM 613 C CA . SER A 1 77 ? -15.882 -4.315 -2.235 1.00 92.25 77 SER A CA 1
ATOM 614 C C . SER A 1 77 ? -16.292 -3.077 -3.030 1.00 92.25 77 SER A C 1
ATOM 616 O O . SER A 1 77 ? -16.332 -3.118 -4.260 1.00 92.25 77 SER A O 1
ATOM 618 N N . THR A 1 78 ? -16.585 -1.971 -2.346 1.00 91.62 78 THR A N 1
ATOM 619 C CA . THR A 1 78 ? -16.984 -0.713 -2.993 1.00 91.62 78 THR A CA 1
ATOM 620 C C . THR A 1 78 ? -15.837 -0.148 -3.832 1.00 91.62 78 THR A C 1
ATOM 622 O O . THR A 1 78 ? -16.022 0.102 -5.022 1.00 91.62 78 THR A O 1
ATOM 625 N N . ILE A 1 79 ? -14.626 -0.083 -3.271 1.00 88.31 79 ILE A N 1
ATOM 626 C CA . ILE A 1 79 ? -13.414 0.364 -3.978 1.00 88.31 79 ILE A CA 1
ATOM 627 C C . ILE A 1 79 ? -13.121 -0.532 -5.191 1.00 88.31 79 ILE A C 1
ATOM 629 O O . ILE A 1 79 ? -12.797 -0.042 -6.2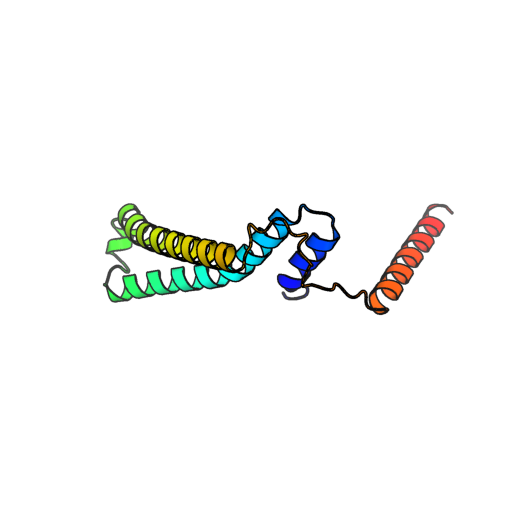74 1.00 88.31 79 ILE A O 1
ATOM 633 N N . GLY A 1 80 ? -13.253 -1.853 -5.038 1.00 89.06 80 GLY A N 1
ATOM 634 C CA . GLY A 1 80 ? -13.069 -2.802 -6.139 1.00 89.06 80 GLY A CA 1
ATOM 635 C C . GLY A 1 80 ? -14.076 -2.592 -7.273 1.00 89.06 80 GLY A C 1
ATOM 636 O O . GLY A 1 80 ? -13.714 -2.665 -8.452 1.00 89.06 80 GLY A O 1
ATOM 637 N N . ASN A 1 81 ? -15.325 -2.276 -6.932 1.00 91.69 81 ASN A N 1
ATOM 638 C CA . ASN A 1 81 ? -16.368 -1.993 -7.911 1.00 91.69 81 ASN A CA 1
ATOM 639 C C . ASN A 1 81 ? -16.102 -0.674 -8.654 1.00 91.69 81 ASN A C 1
ATOM 641 O O . ASN A 1 81 ? -16.114 -0.647 -9.883 1.00 91.69 81 ASN A O 1
ATOM 645 N N . GLU A 1 82 ? -15.761 0.395 -7.934 1.00 90.19 82 GLU A N 1
ATOM 646 C CA . GLU A 1 82 ? -15.370 1.684 -8.524 1.00 90.19 82 GLU A CA 1
ATOM 647 C C . GLU A 1 82 ? -14.168 1.545 -9.462 1.00 90.19 82 GLU A C 1
ATOM 649 O O . GLU A 1 82 ? -14.144 2.105 -10.564 1.00 90.19 82 GLU A O 1
ATOM 654 N N . LEU A 1 83 ? -13.176 0.754 -9.058 1.00 88.06 83 LEU A N 1
ATOM 655 C CA . LEU A 1 83 ? -12.004 0.460 -9.868 1.00 88.06 83 LEU A CA 1
ATOM 656 C C . LEU A 1 83 ? -12.367 -0.317 -11.136 1.00 88.06 83 LEU A C 1
ATOM 658 O O . LEU A 1 83 ? -11.838 -0.027 -12.212 1.00 88.06 83 LEU A O 1
ATOM 662 N N . THR A 1 84 ? -13.282 -1.276 -11.022 1.00 87.25 84 THR A N 1
ATOM 663 C CA . THR A 1 84 ? -13.795 -2.047 -12.159 1.00 87.25 84 THR A CA 1
ATOM 664 C C . THR A 1 84 ? -14.545 -1.134 -13.124 1.00 87.25 84 THR A C 1
ATOM 666 O O . THR A 1 84 ? -14.228 -1.120 -14.312 1.00 87.25 84 THR A O 1
ATOM 669 N N . MET A 1 85 ? -15.453 -0.289 -12.629 1.00 89.44 85 MET A N 1
ATOM 670 C CA . MET A 1 85 ? -16.172 0.704 -13.436 1.00 89.44 85 MET A CA 1
ATOM 671 C C . MET A 1 85 ? -15.212 1.686 -14.119 1.00 89.44 85 MET A C 1
ATOM 673 O O . MET A 1 85 ? -15.309 1.926 -15.324 1.00 89.44 85 MET A O 1
ATOM 677 N N . THR A 1 86 ? -14.225 2.203 -13.387 1.00 87.56 86 THR A N 1
ATOM 678 C CA . THR A 1 86 ? -13.191 3.102 -13.925 1.00 87.56 86 THR A CA 1
ATOM 679 C C . THR A 1 86 ? -12.348 2.410 -14.995 1.00 87.56 86 THR A C 1
ATOM 681 O O . THR A 1 86 ? -11.970 3.009 -16.000 1.00 87.56 86 THR A O 1
ATOM 684 N N . SER A 1 87 ? -12.048 1.129 -14.804 1.00 85.56 87 SER A N 1
ATOM 685 C CA . SER A 1 87 ? -11.292 0.346 -15.776 1.00 85.56 87 SER A CA 1
ATOM 686 C C . SER A 1 87 ? -12.114 0.100 -17.042 1.00 85.56 87 SER A C 1
ATOM 688 O O . SER A 1 87 ? -11.628 0.353 -18.143 1.00 85.56 87 SER A O 1
ATOM 690 N N . LEU A 1 88 ? -13.372 -0.321 -16.902 1.00 86.81 88 LEU A N 1
ATOM 691 C CA . LEU A 1 88 ? -14.293 -0.553 -18.018 1.00 86.81 88 LEU A CA 1
ATOM 692 C C . LEU A 1 88 ? -14.532 0.722 -18.839 1.00 86.81 88 LEU A C 1
ATOM 694 O O . LEU A 1 88 ? -14.450 0.676 -20.063 1.00 86.81 88 LEU A O 1
ATOM 698 N N . THR A 1 89 ? -14.735 1.865 -18.179 1.00 87.12 89 THR A N 1
ATOM 699 C CA . THR A 1 89 ? -14.905 3.181 -18.831 1.00 87.12 89 THR A CA 1
ATOM 700 C C . THR A 1 89 ? -13.632 3.684 -19.511 1.00 87.12 89 THR A C 1
ATOM 702 O O . THR A 1 89 ? -13.702 4.239 -20.603 1.00 87.12 89 THR A O 1
ATOM 705 N N . ARG A 1 90 ? -12.446 3.404 -18.950 1.00 81.81 90 ARG A N 1
ATOM 706 C CA . ARG A 1 90 ? -11.143 3.586 -19.631 1.00 81.81 90 ARG A CA 1
ATOM 707 C C . ARG A 1 90 ? -10.871 2.521 -20.702 1.00 81.81 90 ARG A C 1
ATOM 709 O O . ARG A 1 90 ? -9.756 2.400 -21.215 1.00 81.81 90 ARG A O 1
ATOM 716 N N . GLY A 1 91 ? -11.891 1.735 -21.030 1.00 79.00 91 GLY A N 1
ATOM 717 C CA . GLY A 1 91 ? -11.902 0.787 -22.117 1.00 79.00 91 GLY A CA 1
ATOM 718 C C . GLY A 1 91 ? -11.108 -0.470 -21.835 1.00 79.00 91 GLY A C 1
ATOM 719 O O . GLY A 1 91 ? -10.659 -1.040 -22.815 1.00 79.00 91 GLY A O 1
ATOM 720 N N . LEU A 1 92 ? -10.895 -0.914 -20.580 1.00 73.00 92 LEU A N 1
ATOM 721 C CA . LEU A 1 92 ? -10.109 -2.123 -20.234 1.00 73.00 92 LEU A CA 1
ATOM 722 C C . LEU A 1 92 ? -10.547 -3.373 -21.038 1.00 73.00 92 LEU A C 1
ATOM 724 O O . LEU A 1 92 ? -9.696 -4.177 -21.412 1.00 73.00 92 LEU A O 1
ATOM 728 N N . SER A 1 93 ? -11.831 -3.463 -21.406 1.00 67.31 93 SER A N 1
ATOM 729 C CA . SER A 1 93 ? -12.416 -4.533 -22.239 1.00 67.31 93 SER A CA 1
ATOM 730 C C . SER A 1 93 ? -12.285 -4.343 -23.760 1.00 67.31 93 SER A C 1
ATOM 732 O O . SER A 1 93 ? -12.792 -5.164 -24.518 1.00 67.31 93 SER A O 1
ATOM 734 N N . ALA A 1 94 ? -11.645 -3.273 -24.240 1.00 67.81 94 ALA A N 1
ATOM 735 C CA . ALA A 1 94 ? -11.461 -3.043 -25.671 1.00 67.81 94 ALA A CA 1
ATOM 736 C C . ALA A 1 94 ? -10.512 -4.100 -26.283 1.00 67.81 94 ALA A C 1
ATOM 738 O O . ALA A 1 94 ? -9.445 -4.346 -25.707 1.00 67.81 94 ALA A O 1
ATOM 739 N N . PRO A 1 95 ? -10.841 -4.679 -27.457 1.00 56.06 95 PRO A N 1
ATOM 740 C CA . PRO A 1 95 ? -10.056 -5.714 -28.139 1.00 56.06 95 PRO A CA 1
ATOM 741 C C . PRO A 1 95 ? -8.851 -5.108 -28.880 1.00 56.06 95 PRO A C 1
ATOM 743 O O . PRO A 1 95 ? -8.616 -5.370 -30.056 1.00 56.06 95 PRO A O 1
ATOM 746 N N . VAL A 1 96 ? -8.102 -4.237 -28.206 1.00 56.34 96 VAL A N 1
ATOM 747 C CA . VAL A 1 96 ? -6.942 -3.536 -28.762 1.00 56.34 96 VAL A CA 1
ATOM 748 C C . VAL A 1 96 ? -5.701 -3.968 -27.994 1.00 56.34 96 VAL A C 1
ATOM 750 O O . VAL A 1 96 ? -5.704 -4.038 -26.762 1.00 56.34 96 VAL A O 1
ATOM 753 N N . ILE A 1 97 ? -4.628 -4.261 -28.730 1.00 49.59 97 ILE A N 1
ATOM 754 C CA . ILE A 1 97 ? -3.321 -4.614 -28.172 1.00 49.59 97 ILE A CA 1
ATOM 755 C C . ILE A 1 97 ? -2.867 -3.466 -27.266 1.00 49.59 97 ILE A C 1
ATOM 757 O O . ILE A 1 97 ? -2.561 -2.367 -27.723 1.00 49.59 97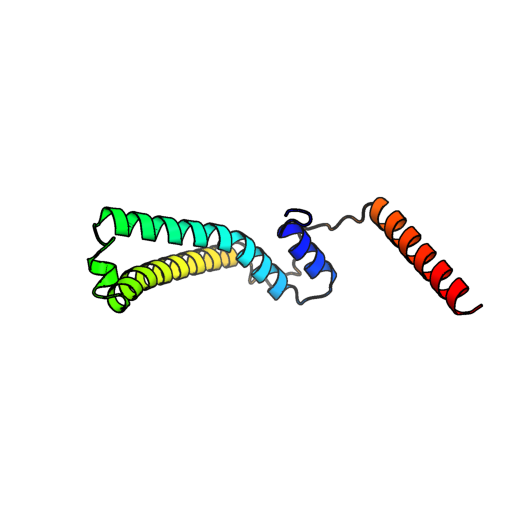 ILE A O 1
ATOM 761 N N . ARG A 1 98 ? -2.845 -3.723 -25.958 1.00 52.66 98 ARG A N 1
ATOM 762 C CA . ARG A 1 98 ? -2.423 -2.754 -24.946 1.00 52.66 98 ARG A CA 1
ATOM 763 C C . ARG A 1 98 ? -0.960 -2.382 -25.153 1.00 52.66 98 ARG A C 1
ATOM 765 O O . ARG A 1 98 ? -0.083 -3.246 -25.087 1.00 52.66 98 ARG A O 1
ATOM 772 N N . THR A 1 99 ? -0.704 -1.095 -25.344 1.00 50.19 99 THR A N 1
ATOM 773 C CA . THR A 1 99 ? 0.630 -0.499 -25.271 1.00 50.19 99 THR A CA 1
ATOM 774 C C . THR A 1 99 ? 1.034 -0.330 -23.811 1.00 50.19 99 THR A C 1
ATOM 776 O O . THR A 1 99 ? 0.295 0.248 -23.014 1.00 50.19 99 THR A O 1
ATOM 779 N N . ASN A 1 100 ? 2.203 -0.855 -23.462 1.00 44.81 100 ASN A N 1
ATOM 780 C CA . ASN A 1 100 ? 2.767 -0.771 -22.124 1.00 44.81 100 ASN A CA 1
ATOM 781 C C . ASN A 1 100 ? 3.287 0.657 -21.847 1.00 44.81 100 ASN A C 1
ATOM 783 O O . ASN A 1 100 ? 4.053 1.205 -22.639 1.00 44.81 100 ASN A O 1
ATOM 787 N N . VAL A 1 101 ? 2.858 1.256 -20.732 1.00 44.84 101 VAL A N 1
ATOM 788 C CA . VAL A 1 101 ? 3.230 2.619 -20.302 1.00 44.84 101 VAL A CA 1
ATOM 789 C C . VAL A 1 101 ? 4.620 2.646 -19.642 1.00 44.84 101 VAL A C 1
ATOM 791 O O . VAL A 1 101 ? 5.245 3.702 -19.555 1.00 44.84 101 VAL A O 1
ATOM 794 N N . CYS A 1 102 ? 5.165 1.498 -19.239 1.00 41.97 102 CYS A N 1
ATOM 795 C CA . CYS A 1 102 ? 6.530 1.392 -18.739 1.00 41.97 102 CYS A CA 1
ATOM 796 C C . CYS A 1 102 ? 7.501 1.048 -19.876 1.00 41.97 102 CYS A C 1
ATOM 798 O O . CYS A 1 102 ? 7.807 -0.112 -20.148 1.00 41.97 102 CYS A O 1
ATOM 800 N N . GLN A 1 103 ? 8.061 2.075 -20.519 1.00 41.78 103 GLN A N 1
ATOM 801 C CA . GLN A 1 103 ? 9.273 1.895 -21.315 1.00 41.78 103 GLN A CA 1
ATOM 802 C C . GLN A 1 103 ? 10.442 1.584 -20.372 1.00 41.78 103 GLN A C 1
ATOM 804 O O . GLN A 1 103 ? 11.059 2.486 -19.805 1.00 41.78 103 GLN A O 1
ATOM 809 N N . LEU A 1 104 ? 10.758 0.301 -20.193 1.00 48.81 104 LEU A N 1
ATOM 810 C CA . LEU A 1 104 ? 11.956 -0.129 -19.474 1.00 48.81 104 LEU A CA 1
ATOM 811 C C . LEU A 1 104 ? 13.195 0.129 -20.352 1.00 48.81 104 LEU A C 1
ATOM 813 O O . LEU A 1 104 ? 13.739 -0.784 -20.983 1.00 48.81 104 LEU A O 1
ATOM 817 N N . ARG A 1 105 ? 13.611 1.397 -20.427 1.00 43.44 105 ARG A N 1
ATOM 818 C CA . ARG A 1 105 ? 14.859 1.816 -21.073 1.00 43.44 105 ARG A CA 1
ATOM 819 C C . ARG A 1 105 ? 16.029 1.130 -20.368 1.00 43.44 105 ARG A C 1
ATOM 821 O O . ARG A 1 105 ? 16.288 1.406 -19.203 1.00 43.44 105 ARG A O 1
ATOM 828 N N . PHE A 1 106 ? 16.709 0.233 -21.079 1.00 46.88 106 PHE A N 1
ATOM 829 C CA . PHE A 1 106 ? 18.021 -0.260 -20.673 1.00 46.88 106 PHE A CA 1
ATOM 830 C C . PHE A 1 106 ? 18.978 0.931 -20.635 1.00 46.88 106 PHE A C 1
ATOM 832 O O . PHE A 1 106 ? 19.131 1.634 -21.636 1.00 46.88 106 PHE A O 1
ATOM 839 N N . TYR A 1 107 ? 19.578 1.182 -19.476 1.00 54.56 107 TYR A N 1
ATOM 840 C CA . TYR A 1 107 ? 20.652 2.161 -19.367 1.00 54.56 107 TYR A CA 1
ATOM 841 C C . TYR A 1 107 ? 21.972 1.484 -19.769 1.00 54.56 107 TYR A C 1
ATOM 843 O O . TYR A 1 107 ? 22.156 0.301 -19.482 1.00 54.56 107 TYR A O 1
ATOM 851 N N . PRO A 1 108 ? 22.934 2.202 -20.378 1.00 56.75 108 PRO A N 1
ATOM 852 C CA . PRO A 1 108 ? 24.250 1.643 -20.721 1.00 56.75 108 PRO A CA 1
ATOM 853 C C . PRO A 1 108 ? 25.018 1.099 -19.498 1.00 56.75 108 PRO A C 1
ATOM 855 O O . PRO A 1 108 ? 25.938 0.300 -19.642 1.00 56.75 108 PRO A O 1
ATOM 858 N N . GLN A 1 109 ? 24.606 1.491 -18.290 1.00 64.19 109 GLN A N 1
ATOM 859 C CA . GLN A 1 109 ? 25.110 0.977 -17.016 1.00 64.19 109 GLN A CA 1
ATOM 860 C C . GLN A 1 109 ? 24.768 -0.507 -16.793 1.00 64.19 109 GLN A C 1
ATOM 862 O O . GLN A 1 109 ? 25.595 -1.230 -16.242 1.00 64.19 109 GLN A O 1
ATOM 867 N N . ASP A 1 110 ? 23.611 -0.986 -17.271 1.00 61.66 110 ASP A N 1
ATOM 868 C CA . ASP A 1 110 ? 23.217 -2.399 -17.149 1.00 61.66 110 ASP A CA 1
ATOM 869 C C . ASP A 1 110 ? 24.121 -3.299 -18.008 1.00 61.66 110 ASP A C 1
ATOM 871 O O . ASP A 1 110 ? 24.479 -4.402 -17.599 1.00 61.66 110 ASP A O 1
ATOM 875 N N . PHE A 1 111 ? 24.554 -2.810 -19.177 1.00 70.38 111 PHE A N 1
ATOM 876 C CA . PHE A 1 111 ? 25.457 -3.543 -20.072 1.00 70.38 111 PHE A CA 1
ATOM 877 C C . PHE A 1 111 ? 26.858 -3.701 -19.466 1.00 70.38 111 PHE A C 1
ATOM 879 O O . PHE A 1 111 ? 27.455 -4.774 -19.534 1.00 70.38 111 PHE A O 1
ATOM 886 N N . LEU A 1 112 ? 27.353 -2.647 -18.814 1.00 76.38 112 LEU A N 1
ATOM 887 C CA . LEU A 1 112 ? 28.650 -2.638 -18.134 1.00 76.38 112 LEU A CA 1
ATOM 888 C C . LEU A 1 112 ? 28.672 -3.624 -16.952 1.00 76.38 112 LEU A C 1
ATOM 890 O O . LEU A 1 112 ? 29.631 -4.3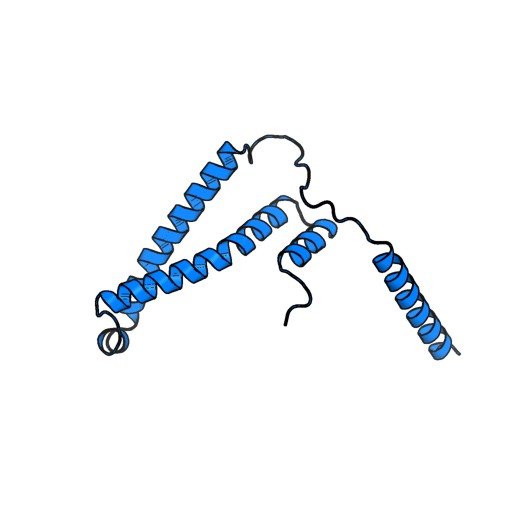73 -16.784 1.00 76.38 112 LEU A O 1
ATOM 894 N N . LEU A 1 113 ? 27.584 -3.683 -16.181 1.00 76.50 113 LEU A N 1
ATOM 895 C CA . LEU A 1 113 ? 27.423 -4.610 -15.055 1.00 76.50 113 LEU A CA 1
ATOM 896 C C . LEU A 1 113 ? 27.322 -6.076 -15.499 1.00 76.50 113 LEU A C 1
ATOM 898 O O . LEU A 1 113 ? 27.950 -6.942 -14.888 1.00 76.50 113 LEU A O 1
ATOM 902 N N . ILE A 1 114 ? 26.584 -6.355 -16.579 1.00 79.88 114 ILE A N 1
ATOM 903 C CA . ILE A 1 114 ? 26.510 -7.699 -17.175 1.00 79.88 114 ILE A CA 1
ATOM 904 C C . ILE A 1 114 ? 27.891 -8.142 -17.664 1.00 79.88 114 ILE A C 1
ATOM 906 O O . ILE A 1 114 ? 28.302 -9.271 -17.401 1.00 79.88 114 ILE A O 1
ATOM 910 N N . PHE A 1 115 ? 28.627 -7.246 -18.326 1.00 83.06 115 PHE A N 1
ATOM 911 C CA . PHE A 1 115 ? 29.968 -7.543 -18.818 1.00 83.06 115 PHE A CA 1
ATOM 912 C C . PHE A 1 115 ? 30.933 -7.885 -17.675 1.00 83.06 115 PHE A C 1
ATOM 914 O O . PHE A 1 115 ? 31.616 -8.905 -17.736 1.00 83.06 115 PHE A O 1
ATOM 921 N N . ILE A 1 116 ? 30.931 -7.095 -16.595 1.00 82.75 116 ILE A N 1
ATOM 922 C CA . ILE A 1 116 ? 31.744 -7.365 -15.398 1.00 82.75 116 ILE A CA 1
ATOM 923 C C . ILE A 1 116 ? 31.360 -8.708 -14.765 1.00 82.75 116 ILE A C 1
ATOM 925 O O . ILE A 1 116 ? 32.239 -9.491 -14.410 1.00 82.75 116 ILE A O 1
ATOM 929 N N . SER A 1 117 ? 30.063 -9.008 -14.654 1.00 80.12 117 SER A N 1
ATOM 930 C CA . SER A 1 117 ? 29.595 -10.270 -14.073 1.00 80.12 117 SER A CA 1
ATOM 931 C C . SER A 1 117 ? 30.061 -11.486 -14.879 1.00 80.12 117 SER A C 1
ATOM 933 O O . SER A 1 117 ? 30.565 -12.441 -14.291 1.00 80.12 117 SER A O 1
ATOM 935 N N . ILE A 1 118 ? 29.961 -11.437 -16.209 1.00 85.75 118 ILE A N 1
ATOM 936 C CA . ILE A 1 118 ? 30.436 -12.512 -17.093 1.00 85.75 118 ILE A CA 1
ATOM 937 C C . ILE A 1 118 ? 31.950 -12.696 -16.959 1.00 85.75 118 ILE A C 1
ATOM 939 O O . ILE A 1 118 ? 32.426 -13.825 -16.897 1.00 85.75 118 ILE A O 1
ATOM 943 N N . LEU A 1 119 ? 32.705 -11.601 -16.874 1.00 86.31 119 LEU A N 1
ATOM 944 C CA . LEU A 1 119 ? 34.163 -11.644 -16.765 1.00 86.31 119 LEU A CA 1
ATOM 945 C C . LEU A 1 119 ? 34.605 -12.314 -15.455 1.00 86.31 119 LEU A C 1
ATOM 947 O O . LEU A 1 119 ? 35.472 -13.183 -15.476 1.00 86.31 119 LEU A O 1
ATOM 951 N N . VAL A 1 120 ? 33.948 -11.994 -14.336 1.00 85.88 120 VAL A N 1
ATOM 952 C CA . VAL A 1 120 ? 34.188 -12.657 -13.041 1.00 85.88 120 VAL A CA 1
ATOM 953 C C . VAL A 1 120 ? 33.873 -14.154 -13.113 1.00 85.88 120 VAL A C 1
ATOM 955 O O . VAL A 1 120 ? 34.658 -14.968 -12.632 1.00 85.88 120 VAL A O 1
ATOM 958 N N . TRP A 1 121 ? 32.764 -14.532 -13.754 1.00 86.06 121 TRP A N 1
ATOM 959 C CA . TRP A 1 121 ? 32.407 -15.941 -13.949 1.00 86.06 121 TRP A CA 1
ATOM 960 C C . TRP A 1 121 ? 33.430 -16.700 -14.803 1.00 86.06 121 TRP A C 1
ATOM 962 O O . TRP A 1 121 ? 33.771 -17.835 -14.478 1.00 86.06 12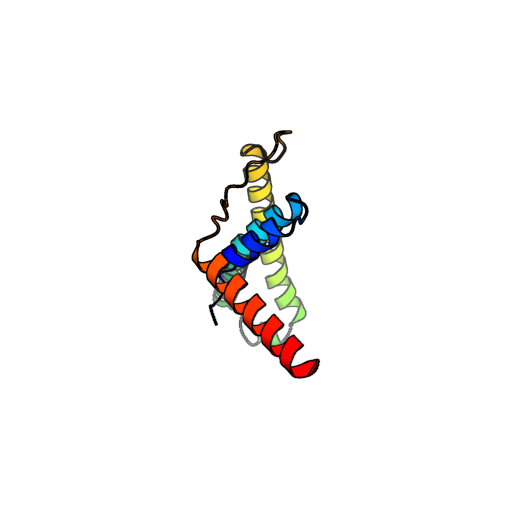1 TRP A O 1
ATOM 972 N N . LEU A 1 122 ? 33.947 -16.081 -15.866 1.00 86.88 122 LEU A N 1
ATOM 973 C CA . LEU A 1 122 ? 34.960 -16.689 -16.731 1.00 86.88 122 LEU 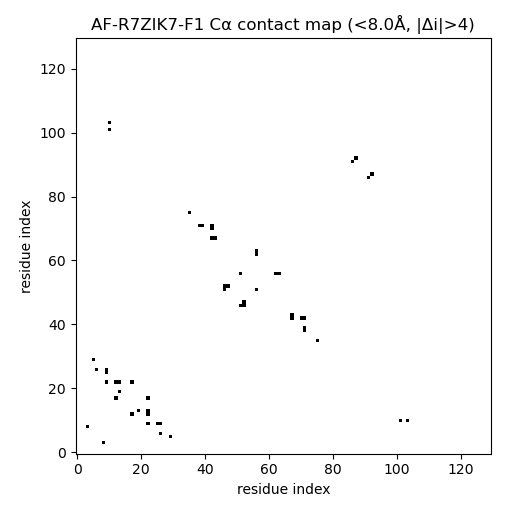A CA 1
ATOM 974 C C . LEU A 1 122 ? 36.298 -16.881 -16.012 1.00 86.88 122 LEU A C 1
ATOM 976 O O . LEU A 1 122 ? 36.912 -17.934 -16.163 1.00 86.88 122 LEU A O 1
ATOM 980 N N . VAL A 1 123 ? 36.724 -15.902 -15.208 1.00 86.81 123 VAL A N 1
ATOM 981 C CA . VAL A 1 123 ? 37.946 -16.010 -14.393 1.00 86.81 123 VAL A CA 1
ATOM 982 C C . VAL A 1 123 ? 37.813 -17.139 -13.375 1.00 86.81 123 VAL A C 1
ATOM 984 O O . VAL A 1 123 ? 38.718 -17.957 -13.255 1.00 86.81 123 VAL A O 1
ATOM 987 N N . PHE A 1 124 ? 36.666 -17.234 -12.702 1.00 86.38 124 PHE A N 1
ATOM 988 C CA . PHE A 1 124 ? 36.418 -18.291 -11.725 1.00 86.38 124 PHE A CA 1
ATOM 989 C C . PHE A 1 124 ? 36.416 -19.688 -12.363 1.00 86.38 124 PHE A C 1
ATOM 991 O O . PHE A 1 124 ? 37.013 -20.618 -11.833 1.00 86.38 124 PHE A O 1
ATOM 998 N N . ILE A 1 125 ? 35.785 -19.845 -13.531 1.00 86.56 125 ILE A N 1
ATOM 999 C CA . ILE A 1 125 ? 35.786 -21.120 -14.266 1.00 86.56 125 ILE A CA 1
ATOM 1000 C C . ILE A 1 125 ? 37.197 -21.490 -14.729 1.00 86.56 125 ILE A C 1
ATOM 1002 O O . ILE A 1 125 ? 37.563 -22.660 -14.668 1.00 86.56 125 ILE A O 1
ATOM 1006 N N . TRP A 1 126 ? 37.987 -20.512 -15.174 1.00 84.75 126 TRP A N 1
ATOM 1007 C CA . TRP A 1 126 ? 39.372 -20.737 -15.580 1.00 84.75 126 TRP A CA 1
ATOM 1008 C C . TRP A 1 126 ? 40.253 -21.190 -14.410 1.00 84.75 126 TRP A C 1
ATOM 1010 O O . TRP A 1 126 ? 41.049 -22.106 -14.575 1.00 84.75 126 TRP A O 1
ATOM 1020 N N . GLU A 1 127 ? 40.079 -20.590 -13.231 1.00 80.31 127 GLU A N 1
ATOM 1021 C CA . GLU A 1 127 ? 40.821 -20.943 -12.013 1.00 80.31 127 GLU A CA 1
ATOM 1022 C C . GLU A 1 127 ? 40.406 -22.306 -11.430 1.00 80.31 127 GLU A C 1
ATOM 1024 O O . GLU A 1 127 ? 41.216 -22.980 -10.812 1.00 80.31 127 GLU A O 1
ATOM 1029 N N . VAL A 1 128 ? 39.158 -22.737 -11.637 1.00 80.38 128 VAL A N 1
ATOM 1030 C CA . VAL A 1 128 ? 38.668 -24.054 -11.186 1.00 80.38 128 VAL A CA 1
ATOM 1031 C C . VAL A 1 128 ? 39.025 -25.185 -12.163 1.00 80.38 128 VAL A C 1
ATOM 1033 O O . VAL A 1 128 ? 39.092 -26.344 -11.758 1.00 80.38 128 VAL A O 1
ATOM 1036 N N . LEU A 1 129 ? 39.209 -24.878 -13.452 1.00 75.88 129 LEU A N 1
ATOM 1037 C CA . LEU A 1 129 ? 39.540 -25.865 -14.489 1.00 75.88 129 LEU A CA 1
ATOM 1038 C C . LEU A 1 129 ? 41.049 -26.182 -14.563 1.00 75.88 129 LEU A C 1
ATOM 1040 O O . LEU A 1 129 ? 41.403 -27.238 -15.091 1.00 75.88 129 LEU A O 1
ATOM 1044 N N . LEU A 1 130 ? 41.914 -25.279 -14.086 1.00 64.62 130 LEU A N 1
ATOM 1045 C CA . LEU A 1 130 ? 43.380 -25.380 -14.133 1.00 64.62 130 LEU A CA 1
ATOM 1046 C C . LEU A 1 130 ? 43.963 -25.862 -12.797 1.00 64.62 130 LEU A C 1
ATOM 1048 O O . LEU A 1 130 ? 44.908 -26.681 -12.846 1.00 64.62 130 LEU A O 1
#

Organism: NCBI:txid1285586

Radius of gyration: 23.87 Å; Cα contacts (8 Å, |Δi|>4): 28; chains: 1; bounding box: 61×33×57 Å

Sequence (130 aa):
MSTTSISKLIAAMEKLHFPKGLIISLSVMFRFFPTLSYEYLYIQQAMAFRGLTGFSMLLHPFKAMEYRLIPLIVSASTIGNELTMTSLTRGLSAPVIRTNVCQLRFYPQDFLLIFISILVWLVFIWEVLL